Protein AF-A0A8J2ST79-F1 (afdb_monomer_lite)

InterPro domains:
  IPR022764 Peptidase S54, rhomboid domain [PF01694] (1-127)
  IPR035952 Rhomboid-like superfamily [G3DSA:1.20.1540.10] (1-131)
  IPR035952 Rhomboid-like superfamily [SSF144091] (1-130)
  IPR050925 Rhomboid protease S54 [PTHR43731] (1-130)

Foldseek 3Di:
DPFDPDDVLQVVQVVLCVVLLVVQCVFQNDVLSVVQLVQQQVQLVVQLCVVQDPPHPDDPGHSQSSSLLSLLLVLVVQVQDPPRDSVVSVVVVVVVVVVDVVPDDDSPRSSVSSNVRSNVSSQQRNWHWDWDQDPVRDTDTDTDGNNPVPD

Organism: NCBI:txid35677

pLDDT: mean 90.62, std 8.85, range [47.53, 98.25]

Structure (mmCIF, N/CA/C/O backbone):
data_AF-A0A8J2ST79-F1
#
_entry.id   AF-A0A8J2ST79-F1
#
loop_
_atom_site.group_PDB
_atom_site.id
_atom_site.type_symbol
_atom_site.label_atom_id
_atom_site.label_alt_id
_atom_site.label_comp_id
_atom_site.label_asym_id
_atom_site.label_entity_id
_atom_site.label_seq_id
_atom_site.pdbx_PDB_ins_code
_atom_site.Cartn_x
_atom_site.Cartn_y
_atom_site.Cartn_z
_atom_site.occupancy
_atom_site.B_iso_or_equiv
_atom_site.auth_seq_id
_atom_site.auth_comp_id
_atom_site.auth_asym_id
_atom_site.auth_atom_id
_atom_site.pdbx_PDB_model_num
ATOM 1 N N . MET A 1 1 ? 1.545 -2.924 -12.995 1.00 84.38 1 MET A N 1
ATOM 2 C CA . MET A 1 1 ? 0.818 -3.746 -11.995 1.00 84.38 1 MET A CA 1
ATOM 3 C C . MET A 1 1 ? 0.975 -5.249 -12.211 1.00 84.38 1 MET A C 1
ATOM 5 O O . MET A 1 1 ? 1.496 -5.901 -11.323 1.00 84.38 1 MET A O 1
ATOM 9 N N . PHE A 1 2 ? 0.517 -5.821 -13.332 1.00 90.81 2 PHE A N 1
ATOM 10 C CA . PHE A 1 2 ? 0.508 -7.289 -13.513 1.00 90.81 2 PHE A CA 1
ATOM 11 C C . PHE A 1 2 ? 1.692 -7.832 -14.324 1.00 90.81 2 PHE A C 1
ATOM 13 O O . PHE A 1 2 ? 2.182 -8.927 -14.062 1.00 90.81 2 PHE A O 1
ATOM 20 N N . LEU A 1 3 ? 2.174 -7.053 -15.292 1.00 90.94 3 LEU A N 1
ATOM 21 C CA . LEU A 1 3 ? 3.372 -7.386 -16.060 1.00 90.94 3 LEU A CA 1
ATOM 22 C C . LEU A 1 3 ? 4.624 -7.201 -15.201 1.00 90.94 3 LEU A C 1
ATOM 24 O O . LEU A 1 3 ? 4.646 -6.305 -14.359 1.00 90.94 3 LEU A O 1
ATOM 28 N N . HIS A 1 4 ? 5.649 -8.018 -15.441 1.00 90.56 4 HIS A N 1
ATOM 29 C CA . HIS A 1 4 ? 6.936 -7.997 -14.742 1.00 90.56 4 HIS A CA 1
ATOM 30 C C . HIS A 1 4 ? 8.076 -8.145 -15.752 1.00 90.56 4 HIS A C 1
ATOM 32 O O . HIS A 1 4 ? 7.923 -8.832 -16.760 1.00 90.56 4 HIS A O 1
ATOM 38 N N . SER A 1 5 ? 9.211 -7.495 -15.491 1.00 89.31 5 SER A N 1
ATOM 39 C CA . SER A 1 5 ? 10.348 -7.462 -16.423 1.00 89.31 5 SER A CA 1
ATOM 40 C C . SER A 1 5 ? 11.132 -8.776 -16.489 1.00 89.31 5 SER A C 1
ATOM 42 O O . SER A 1 5 ? 11.742 -9.068 -17.512 1.00 89.31 5 SER A O 1
ATOM 44 N N . ASN A 1 6 ? 11.135 -9.562 -15.411 1.00 90.06 6 ASN A N 1
ATOM 45 C CA . ASN A 1 6 ? 11.766 -10.878 -15.332 1.00 90.06 6 ASN A CA 1
ATOM 46 C C . ASN A 1 6 ? 11.192 -11.686 -14.148 1.00 90.06 6 ASN A C 1
ATOM 48 O O . ASN A 1 6 ? 10.369 -11.187 -13.375 1.00 90.06 6 ASN A O 1
ATOM 52 N N . VAL A 1 7 ? 11.620 -12.945 -14.021 1.00 93.31 7 VAL A N 1
ATOM 53 C CA . VAL A 1 7 ? 11.143 -13.866 -12.975 1.00 93.31 7 VAL A CA 1
ATOM 54 C C . VAL A 1 7 ? 11.551 -13.401 -11.577 1.00 93.31 7 VAL A C 1
ATOM 56 O O . VAL A 1 7 ? 10.727 -13.444 -10.670 1.00 93.31 7 VAL A O 1
ATOM 59 N N . GLU A 1 8 ? 12.777 -12.911 -11.391 1.00 90.88 8 GLU A N 1
ATOM 60 C CA . GLU A 1 8 ? 13.249 -12.422 -10.086 1.00 90.88 8 GLU A CA 1
ATOM 61 C C . GLU A 1 8 ? 12.413 -11.237 -9.587 1.00 90.88 8 GLU A C 1
ATOM 63 O O . GLU A 1 8 ? 12.017 -11.203 -8.424 1.00 90.88 8 GLU A O 1
ATOM 68 N N . HIS A 1 9 ? 12.069 -10.308 -10.481 1.00 88.69 9 HIS A N 1
ATOM 69 C CA . HIS A 1 9 ? 11.200 -9.171 -10.193 1.00 88.69 9 HIS A CA 1
ATOM 70 C C . HIS A 1 9 ? 9.759 -9.606 -9.886 1.00 88.69 9 HIS A C 1
ATOM 72 O O . HIS A 1 9 ? 9.107 -9.030 -9.017 1.00 88.69 9 HIS A O 1
ATOM 78 N N . LEU A 1 10 ? 9.245 -10.635 -10.567 1.00 92.69 10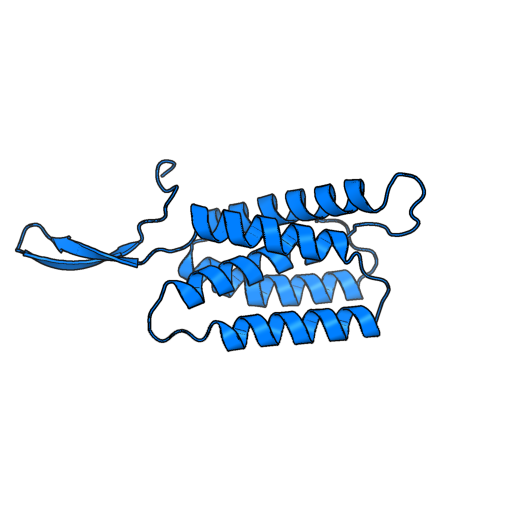 LEU A N 1
ATOM 79 C CA . LEU A 1 10 ? 7.951 -11.222 -10.217 1.00 92.69 10 LEU A CA 1
ATOM 80 C C . LEU A 1 10 ? 7.987 -11.838 -8.814 1.00 92.69 10 LEU A C 1
ATOM 82 O O . LEU A 1 10 ? 7.122 -11.536 -7.997 1.00 92.69 10 LEU A O 1
ATOM 86 N N . LEU A 1 11 ? 8.985 -12.672 -8.520 1.00 94.69 11 LEU A N 1
ATOM 87 C CA . LEU A 1 11 ? 9.102 -13.350 -7.229 1.00 94.69 11 LEU A CA 1
ATOM 88 C C . LEU A 1 11 ? 9.276 -12.355 -6.079 1.00 94.69 11 LEU A C 1
ATOM 90 O O . LEU A 1 11 ? 8.617 -12.497 -5.052 1.00 94.69 11 LEU A O 1
ATOM 94 N N . SER A 1 12 ? 10.102 -11.321 -6.254 1.00 90.88 12 SER A N 1
ATOM 95 C CA . SER A 1 12 ? 10.287 -10.290 -5.230 1.00 90.88 12 SER A CA 1
ATOM 96 C C . SER A 1 12 ? 8.994 -9.519 -4.954 1.00 90.88 12 SER A C 1
ATOM 98 O O . SER A 1 12 ? 8.637 -9.327 -3.790 1.00 90.88 12 SER A O 1
ATOM 100 N N . ASN A 1 13 ? 8.237 -9.163 -5.997 1.00 93.56 13 ASN A N 1
ATOM 101 C CA . ASN A 1 13 ? 6.936 -8.515 -5.845 1.00 93.56 13 ASN A CA 1
ATOM 102 C C . ASN A 1 13 ? 5.886 -9.438 -5.220 1.00 93.56 13 ASN A C 1
ATOM 104 O O . ASN A 1 13 ? 5.082 -8.961 -4.429 1.00 93.56 13 ASN A O 1
ATOM 108 N N . LEU A 1 14 ? 5.884 -10.738 -5.524 1.00 96.06 14 LEU A N 1
ATOM 109 C CA . LEU A 1 14 ? 4.971 -11.695 -4.890 1.00 96.06 14 LEU A CA 1
ATOM 110 C C . LEU A 1 14 ? 5.276 -11.857 -3.399 1.00 96.06 14 LEU A C 1
ATOM 112 O O . LEU A 1 14 ? 4.356 -11.807 -2.587 1.00 96.06 14 LEU A O 1
ATOM 116 N N . CYS A 1 15 ? 6.552 -11.983 -3.024 1.00 95.31 15 CYS A N 1
ATOM 117 C CA . CYS A 1 15 ? 6.966 -12.034 -1.621 1.00 95.31 15 CYS A CA 1
ATOM 118 C C . CYS A 1 15 ? 6.586 -10.747 -0.877 1.00 95.31 15 CYS A C 1
ATOM 120 O O . CYS A 1 15 ? 6.040 -10.802 0.225 1.00 95.31 15 CYS A O 1
ATOM 122 N N . ALA A 1 16 ? 6.833 -9.583 -1.482 1.00 93.94 16 ALA A N 1
ATOM 123 C CA . ALA A 1 16 ? 6.456 -8.303 -0.895 1.00 93.94 16 ALA A CA 1
ATOM 124 C C . ALA A 1 16 ? 4.928 -8.153 -0.796 1.00 93.94 16 ALA A C 1
ATOM 126 O O . ALA A 1 16 ? 4.412 -7.766 0.251 1.00 93.94 16 ALA A O 1
ATOM 127 N N . LEU A 1 17 ? 4.180 -8.520 -1.838 1.00 96.25 17 LEU A N 1
ATOM 128 C CA . LEU A 1 17 ? 2.721 -8.481 -1.818 1.00 96.25 17 LEU A CA 1
ATOM 129 C C . LEU A 1 17 ? 2.145 -9.421 -0.759 1.00 96.25 17 LEU A C 1
ATOM 131 O O . LEU A 1 17 ? 1.220 -9.025 -0.066 1.00 96.25 17 LEU A O 1
ATOM 135 N N . TYR A 1 18 ? 2.700 -10.619 -0.587 1.00 96.69 18 TYR A N 1
ATOM 136 C CA . TYR A 1 18 ? 2.292 -11.520 0.488 1.00 96.69 18 TYR A C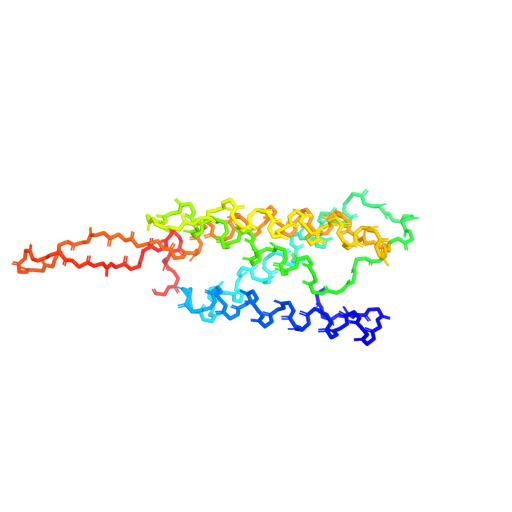A 1
ATOM 137 C C . TYR A 1 18 ? 2.535 -10.875 1.860 1.00 96.69 18 TYR A C 1
ATOM 139 O O . TYR A 1 18 ? 1.611 -10.725 2.652 1.00 96.69 18 TYR A O 1
ATOM 147 N N . ASN A 1 19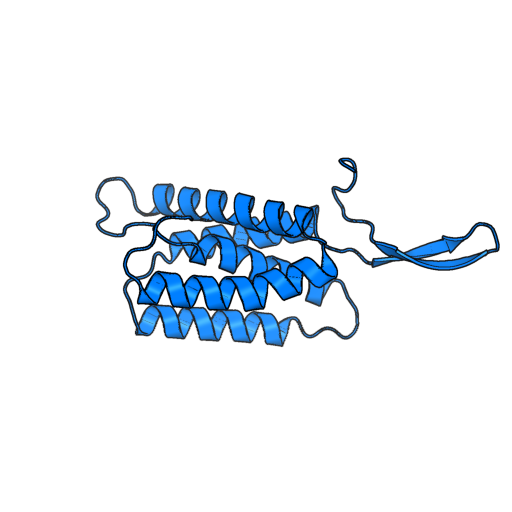 ? 3.750 -10.384 2.115 1.00 93.38 19 ASN A N 1
ATOM 148 C CA . ASN A 1 19 ? 4.108 -9.804 3.412 1.00 93.38 19 ASN A CA 1
ATOM 149 C C . ASN A 1 19 ? 3.292 -8.549 3.761 1.00 93.38 19 ASN A C 1
ATOM 151 O O . ASN A 1 19 ? 2.791 -8.411 4.878 1.00 93.38 19 ASN A O 1
ATOM 155 N N . HIS A 1 20 ? 3.174 -7.602 2.829 1.00 95.06 20 HIS A N 1
ATOM 156 C CA . HIS A 1 20 ? 2.492 -6.333 3.082 1.00 95.06 20 HIS A CA 1
ATOM 157 C C . HIS A 1 20 ? 0.981 -6.440 2.871 1.00 95.06 20 HIS A C 1
ATOM 159 O O . HIS A 1 20 ? 0.221 -5.868 3.650 1.00 95.06 20 HIS A O 1
ATOM 165 N N . GLY A 1 21 ? 0.545 -7.191 1.862 1.00 96.12 21 GLY A N 1
ATOM 166 C CA . GLY A 1 21 ? -0.862 -7.420 1.553 1.00 96.12 21 GLY A CA 1
ATOM 167 C C . GLY A 1 21 ? -1.580 -8.183 2.652 1.00 96.12 21 GLY A C 1
ATOM 168 O O . GLY A 1 21 ? -2.591 -7.676 3.128 1.00 96.12 21 GLY A O 1
ATOM 169 N N . CYS A 1 22 ? -1.036 -9.313 3.125 1.00 95.94 22 CYS A N 1
ATOM 170 C CA . CYS A 1 22 ? -1.659 -10.071 4.215 1.00 95.94 22 CYS A CA 1
ATOM 171 C C . CYS A 1 22 ? -1.780 -9.226 5.489 1.00 95.94 22 CYS A C 1
ATOM 173 O O . CYS A 1 22 ? -2.837 -9.202 6.108 1.00 95.94 22 CYS A O 1
ATOM 175 N N . HIS A 1 23 ? -0.751 -8.446 5.833 1.00 93.25 23 HIS A N 1
ATOM 176 C CA . HIS A 1 23 ? -0.803 -7.570 7.006 1.00 93.25 23 HIS A CA 1
ATOM 177 C C . HIS A 1 23 ? -1.910 -6.505 6.910 1.00 93.25 23 HIS A C 1
ATOM 179 O O . HIS A 1 23 ? -2.623 -6.251 7.880 1.00 93.25 23 HIS A O 1
ATOM 185 N N . VAL A 1 24 ? -2.074 -5.871 5.742 1.00 95.62 24 VAL A N 1
ATOM 186 C CA . VAL A 1 24 ? -3.160 -4.898 5.535 1.00 95.62 24 VAL A CA 1
ATOM 187 C C . VAL A 1 24 ? -4.513 -5.613 5.528 1.00 95.62 24 VAL A C 1
ATOM 189 O O . VAL A 1 24 ? -5.445 -5.154 6.183 1.00 95.62 24 VAL A O 1
ATOM 192 N N . GLU A 1 25 ? -4.621 -6.760 4.858 1.00 96.56 25 GLU A N 1
ATOM 193 C CA . GLU A 1 25 ? -5.828 -7.592 4.790 1.00 96.56 25 GLU A CA 1
ATOM 194 C C . GLU A 1 25 ? -6.317 -8.081 6.152 1.00 96.56 25 GLU A C 1
ATOM 196 O O . GLU A 1 25 ? -7.517 -8.020 6.403 1.00 96.56 25 GLU A O 1
ATOM 201 N N . GLU A 1 26 ? -5.431 -8.463 7.068 1.00 92.62 26 GLU A N 1
ATOM 202 C CA . GLU A 1 26 ? -5.805 -8.824 8.442 1.00 92.62 26 GLU A CA 1
ATOM 203 C C . GLU A 1 26 ? -6.529 -7.679 9.169 1.00 92.62 26 GLU A C 1
ATOM 205 O O . GLU A 1 26 ? -7.450 -7.909 9.955 1.00 92.62 26 GLU A O 1
ATOM 210 N N . GLY A 1 27 ? -6.142 -6.427 8.900 1.00 89.44 27 GLY A N 1
ATOM 211 C CA . GLY A 1 27 ? -6.780 -5.249 9.490 1.00 89.44 27 GLY A CA 1
ATOM 212 C C . GLY A 1 27 ? -7.994 -4.734 8.711 1.00 89.44 27 GLY A C 1
ATOM 213 O O . GLY A 1 27 ? -8.949 -4.239 9.307 1.00 89.44 27 GLY A O 1
ATOM 214 N N . HIS A 1 28 ? -7.950 -4.814 7.384 1.00 91.69 28 HIS A N 1
ATOM 215 C CA . HIS A 1 28 ? -8.871 -4.126 6.475 1.00 91.69 28 HIS A CA 1
ATOM 216 C C . HIS A 1 28 ? -9.914 -5.079 5.893 1.00 91.69 28 HIS A C 1
ATOM 218 O O . HIS A 1 28 ? -10.981 -4.659 5.454 1.00 91.69 28 HIS A O 1
ATOM 224 N N . GLY A 1 29 ? -9.650 -6.375 5.879 1.00 93.75 29 GLY A N 1
ATOM 225 C CA . GLY A 1 29 ? -10.367 -7.318 5.039 1.00 93.75 29 GLY A CA 1
ATOM 226 C C . GLY A 1 29 ? -9.996 -7.177 3.560 1.00 93.75 29 GLY A C 1
ATOM 227 O O . GLY A 1 29 ? -9.605 -6.112 3.069 1.00 93.75 29 GLY A O 1
ATOM 228 N N . TRP A 1 30 ? -10.168 -8.284 2.844 1.00 94.56 30 TRP A N 1
ATOM 229 C CA . TRP A 1 30 ? -9.684 -8.490 1.478 1.00 94.56 30 TRP A CA 1
ATOM 230 C C . TRP A 1 30 ? -10.100 -7.385 0.495 1.00 94.56 30 TRP A C 1
ATOM 232 O O . TRP A 1 30 ? -9.280 -6.898 -0.282 1.00 94.56 30 TRP A O 1
ATOM 242 N N . TRP A 1 31 ? -11.360 -6.935 0.550 1.00 94.31 31 TRP A N 1
ATOM 243 C CA . TRP A 1 31 ? -11.893 -5.987 -0.432 1.00 94.31 31 TRP A CA 1
ATOM 244 C C . TRP A 1 31 ? -11.271 -4.597 -0.307 1.00 94.31 31 TRP A C 1
ATOM 246 O O . TRP A 1 31 ? -10.938 -3.963 -1.306 1.00 94.31 31 TRP A O 1
ATOM 256 N N . ARG A 1 32 ? -11.062 -4.124 0.925 1.00 94.62 32 ARG A N 1
ATOM 257 C CA . ARG A 1 32 ? -10.444 -2.817 1.174 1.00 94.62 32 ARG A CA 1
ATOM 258 C C . ARG A 1 32 ? -8.955 -2.840 0.841 1.00 94.62 32 ARG A C 1
ATOM 260 O O . ARG A 1 32 ? -8.465 -1.888 0.240 1.00 94.62 32 ARG A O 1
ATOM 267 N N . THR A 1 33 ? -8.264 -3.941 1.134 1.00 96.69 33 THR A N 1
ATOM 268 C CA . THR A 1 33 ? -6.876 -4.145 0.695 1.00 96.69 33 THR A CA 1
ATOM 269 C C . THR A 1 33 ? -6.765 -4.129 -0.825 1.00 96.69 33 THR A C 1
ATOM 271 O O . THR A 1 33 ? -5.890 -3.452 -1.365 1.00 96.69 33 THR A O 1
ATOM 274 N N . LEU A 1 34 ? -7.684 -4.801 -1.526 1.00 96.62 34 LEU A N 1
ATOM 275 C CA . LEU A 1 34 ? -7.727 -4.795 -2.987 1.00 96.62 34 LEU A CA 1
ATOM 276 C C . LEU A 1 34 ? -7.950 -3.382 -3.544 1.00 96.62 34 LEU A C 1
ATOM 278 O O . LEU A 1 34 ? -7.254 -2.988 -4.477 1.00 96.62 34 LEU A O 1
ATOM 282 N N . LEU A 1 35 ? -8.873 -2.606 -2.964 1.00 96.69 35 LEU A N 1
ATOM 283 C CA . LEU A 1 35 ? -9.111 -1.217 -3.370 1.00 96.69 35 LEU A CA 1
ATOM 284 C C . LEU A 1 35 ? -7.857 -0.355 -3.207 1.00 96.69 35 LEU A C 1
ATOM 286 O O . LEU A 1 35 ? -7.480 0.341 -4.148 1.00 96.69 35 LEU A O 1
ATOM 290 N N . VAL A 1 36 ? -7.188 -0.424 -2.051 1.00 97.88 36 VAL A N 1
ATOM 291 C CA . VAL A 1 36 ? -5.932 0.307 -1.819 1.00 97.88 36 VAL A CA 1
ATOM 292 C C . VAL A 1 36 ? -4.878 -0.114 -2.843 1.00 97.88 36 VAL A C 1
ATOM 294 O O . VAL A 1 36 ? -4.315 0.742 -3.517 1.00 97.88 36 VAL A O 1
ATOM 297 N N . TYR A 1 37 ? -4.665 -1.418 -3.032 1.00 98.19 37 TYR A N 1
ATOM 298 C CA . TYR A 1 37 ? -3.691 -1.949 -3.988 1.00 98.19 37 TYR A CA 1
ATOM 299 C C . TYR A 1 37 ? -3.951 -1.463 -5.424 1.00 98.19 37 TYR A C 1
ATOM 301 O O . TYR A 1 37 ? -3.044 -0.962 -6.091 1.00 98.19 37 TYR A O 1
ATOM 309 N N . VAL A 1 38 ? -5.193 -1.573 -5.907 1.00 97.88 38 VAL A N 1
ATOM 310 C CA . VAL A 1 38 ? -5.554 -1.179 -7.276 1.00 97.88 38 VAL A CA 1
ATOM 311 C C . VAL A 1 38 ? -5.426 0.327 -7.472 1.00 97.88 38 VAL A C 1
ATOM 313 O O . VAL A 1 38 ? -4.797 0.757 -8.439 1.00 97.88 38 VAL A O 1
ATOM 316 N N . LEU A 1 39 ? -5.962 1.134 -6.551 1.00 98.06 39 LEU A N 1
ATOM 317 C CA . LEU A 1 39 ? -5.871 2.592 -6.643 1.00 98.06 39 LEU A CA 1
ATOM 318 C C . LEU A 1 39 ? -4.415 3.057 -6.613 1.00 98.06 39 LEU A C 1
ATOM 320 O O . LEU A 1 39 ? -4.024 3.871 -7.445 1.00 98.06 39 LEU A O 1
ATOM 324 N N . SER A 1 40 ? -3.592 2.503 -5.723 1.00 98.25 40 SER A N 1
ATOM 325 C CA . SER A 1 40 ? -2.166 2.822 -5.652 1.00 98.25 40 SER A CA 1
ATOM 326 C C . SER A 1 40 ? -1.402 2.419 -6.900 1.00 98.25 40 SER A C 1
ATOM 328 O O . SER A 1 40 ? -0.559 3.178 -7.369 1.00 98.25 40 SER A O 1
ATOM 330 N N . GLY A 1 41 ? -1.708 1.261 -7.481 1.00 97.06 41 GLY A N 1
ATOM 331 C CA . GLY A 1 41 ? -1.101 0.857 -8.741 1.00 97.06 41 GLY A CA 1
ATOM 332 C C . GLY A 1 41 ? -1.479 1.777 -9.905 1.00 97.06 41 GLY A C 1
ATOM 333 O O . GLY A 1 41 ? -0.620 2.091 -10.728 1.00 97.06 41 GLY A O 1
ATOM 334 N N . ILE A 1 42 ? -2.726 2.256 -9.958 1.00 96.62 42 ILE A N 1
ATOM 335 C CA . ILE A 1 42 ? -3.169 3.256 -10.942 1.00 96.62 42 ILE A CA 1
ATOM 336 C C . ILE A 1 42 ? -2.449 4.589 -10.712 1.00 96.62 42 ILE A C 1
ATOM 338 O O . ILE A 1 42 ? -1.879 5.138 -11.651 1.00 96.62 42 ILE A O 1
ATOM 342 N N . GLY A 1 43 ? -2.439 5.090 -9.474 1.00 96.62 43 GLY A N 1
ATOM 343 C CA . GLY A 1 43 ? -1.805 6.359 -9.114 1.00 96.62 43 GLY A CA 1
ATOM 344 C C . GLY A 1 43 ? -0.296 6.369 -9.355 1.00 96.62 43 GLY A C 1
ATOM 345 O O . GLY A 1 43 ? 0.231 7.337 -9.899 1.00 96.62 43 GLY A O 1
ATOM 346 N N . GLY A 1 44 ? 0.383 5.262 -9.042 1.00 95.44 44 GLY A N 1
ATOM 347 C CA . GLY A 1 44 ? 1.792 5.045 -9.363 1.00 95.44 44 GLY A CA 1
ATOM 348 C C . GLY A 1 44 ? 2.058 5.121 -10.864 1.00 95.44 44 GLY A C 1
ATOM 349 O O . GLY A 1 44 ? 2.822 5.976 -11.303 1.00 95.44 44 GLY A O 1
ATOM 350 N N . ASN A 1 45 ? 1.372 4.298 -11.666 1.00 92.81 45 ASN A N 1
ATOM 351 C CA . ASN A 1 45 ? 1.571 4.304 -13.122 1.00 92.81 45 ASN A CA 1
ATOM 352 C C . ASN A 1 45 ? 1.229 5.666 -13.746 1.00 92.81 45 ASN A C 1
ATOM 354 O O . ASN A 1 45 ? 1.891 6.086 -14.689 1.00 92.81 45 ASN A O 1
ATOM 358 N N . PHE A 1 46 ? 0.204 6.357 -13.236 1.00 93.56 46 PHE A N 1
ATOM 359 C CA . PHE A 1 46 ? -0.170 7.683 -13.720 1.00 93.56 46 PHE A CA 1
ATOM 360 C C . PHE A 1 46 ? 0.920 8.718 -13.428 1.00 93.56 46 PHE A C 1
ATOM 362 O O . PHE A 1 46 ? 1.300 9.469 -14.326 1.00 93.56 46 PHE A O 1
ATOM 369 N N . LEU A 1 47 ? 1.454 8.744 -12.199 1.00 93.88 47 LEU A N 1
ATOM 370 C CA . LEU A 1 47 ? 2.523 9.677 -11.846 1.00 93.88 47 LEU A CA 1
ATOM 371 C C . LEU A 1 47 ? 3.804 9.389 -12.634 1.00 93.88 47 LEU A C 1
ATOM 373 O O . LEU A 1 47 ? 4.430 10.328 -13.120 1.00 93.88 47 LEU A O 1
ATOM 377 N N . ALA A 1 48 ? 4.159 8.114 -12.804 1.00 91.88 48 ALA A N 1
ATOM 378 C CA . ALA A 1 48 ? 5.283 7.708 -13.640 1.00 91.88 48 ALA A CA 1
ATOM 379 C C . ALA A 1 48 ? 5.110 8.182 -15.087 1.00 91.88 48 ALA A C 1
ATOM 381 O O . ALA A 1 48 ? 5.957 8.906 -15.603 1.00 91.88 48 ALA A O 1
ATOM 382 N N . ALA A 1 49 ? 3.968 7.877 -15.711 1.00 89.94 49 ALA A N 1
ATOM 383 C CA . ALA A 1 49 ? 3.684 8.278 -17.086 1.00 89.94 49 ALA A CA 1
ATOM 384 C C . ALA A 1 49 ? 3.728 9.804 -17.281 1.00 89.94 49 ALA A C 1
ATOM 386 O O . ALA A 1 49 ? 4.213 10.286 -18.305 1.00 89.94 49 ALA A O 1
ATOM 387 N N . TYR A 1 50 ? 3.240 10.566 -16.299 1.00 90.62 50 TYR A N 1
ATOM 388 C CA . TYR A 1 50 ? 3.256 12.025 -16.343 1.00 90.62 50 TYR A CA 1
ATOM 389 C C . TYR A 1 50 ? 4.669 12.609 -16.191 1.00 90.62 50 TYR A C 1
ATOM 391 O O . TYR A 1 50 ? 5.021 13.544 -16.907 1.00 90.62 50 TYR A O 1
ATOM 399 N N . MET A 1 51 ? 5.474 12.072 -15.268 1.00 90.81 51 MET A N 1
ATOM 400 C CA . MET A 1 51 ? 6.796 12.622 -14.938 1.00 90.81 51 MET A CA 1
ATOM 401 C C . MET A 1 51 ? 7.894 12.194 -15.913 1.00 90.81 51 MET A C 1
ATOM 403 O O . MET A 1 51 ? 8.817 12.961 -16.171 1.00 90.81 51 MET A O 1
ATOM 407 N N . GLU A 1 52 ? 7.816 10.978 -16.449 1.00 85.38 52 GLU A N 1
ATOM 408 C CA . GLU A 1 52 ? 8.859 10.429 -17.318 1.00 85.38 52 GLU A CA 1
ATOM 409 C C . GLU A 1 52 ? 8.724 10.890 -18.775 1.00 85.38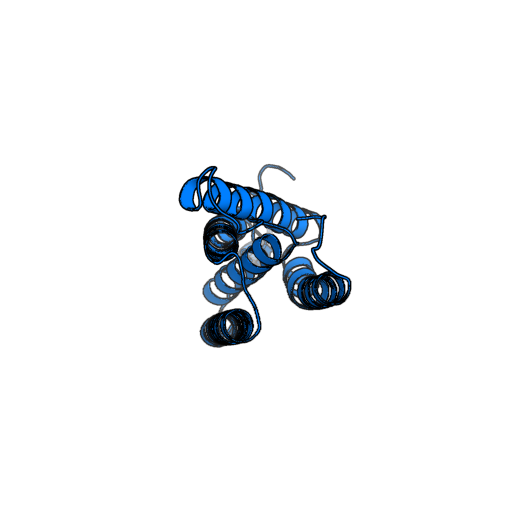 52 GLU A C 1
ATOM 411 O O . GLU A 1 52 ? 9.723 11.063 -19.477 1.00 85.38 52 GLU A O 1
ATOM 416 N N . GLY A 1 53 ? 7.495 11.150 -19.224 1.00 78.56 53 GLY A N 1
ATOM 417 C CA . GLY A 1 53 ? 7.211 11.607 -20.578 1.00 78.56 53 GLY A CA 1
ATOM 418 C C . GLY A 1 53 ? 7.451 10.545 -21.668 1.00 78.56 53 GLY A C 1
ATOM 419 O O . GLY A 1 53 ? 7.988 9.465 -21.424 1.00 78.56 53 GLY A O 1
ATOM 420 N N . PRO A 1 54 ? 7.057 10.840 -22.920 1.00 72.50 54 PRO A N 1
ATOM 421 C CA . PRO A 1 54 ? 7.013 9.852 -24.006 1.00 72.50 54 PRO A CA 1
ATOM 422 C C . PRO A 1 54 ? 8.384 9.405 -24.542 1.00 72.50 54 PRO A C 1
ATOM 424 O O . PRO A 1 54 ? 8.442 8.469 -25.332 1.00 72.50 54 PRO A O 1
ATOM 427 N N . ALA A 1 55 ? 9.477 10.065 -24.145 1.00 72.25 55 ALA A N 1
ATOM 428 C CA . ALA A 1 55 ? 10.840 9.743 -24.580 1.00 72.25 55 ALA A CA 1
ATOM 429 C C . ALA A 1 55 ? 11.653 8.965 -23.523 1.00 72.25 55 ALA A C 1
ATOM 431 O O . ALA A 1 55 ? 12.845 8.726 -23.721 1.00 72.25 55 ALA A O 1
ATOM 432 N N . SER A 1 56 ? 11.039 8.604 -22.391 1.00 72.44 56 SER A N 1
ATOM 433 C CA . SER A 1 56 ? 11.698 7.837 -21.334 1.00 72.44 56 SER A CA 1
ATOM 434 C C . SER A 1 56 ? 11.959 6.394 -21.763 1.00 72.44 56 SER A C 1
ATOM 436 O O . SER A 1 56 ? 11.097 5.728 -22.330 1.00 72.44 56 SER A O 1
ATOM 438 N N . ASN A 1 57 ? 13.151 5.894 -21.430 1.00 70.06 57 ASN A N 1
ATOM 439 C CA . ASN A 1 57 ? 13.495 4.473 -21.537 1.00 70.06 57 ASN A CA 1
ATOM 440 C C . ASN A 1 57 ? 13.145 3.687 -20.259 1.00 70.06 57 ASN A C 1
ATOM 442 O O . ASN A 1 57 ? 13.406 2.485 -20.186 1.00 70.06 57 ASN A O 1
ATOM 446 N N . ILE A 1 58 ? 12.626 4.358 -19.227 1.00 71.19 58 ILE A N 1
ATOM 447 C CA . ILE A 1 58 ? 12.164 3.706 -18.005 1.00 71.19 58 ILE A CA 1
ATOM 448 C C . ILE A 1 58 ? 10.770 3.147 -18.292 1.00 71.19 58 ILE A C 1
ATOM 450 O O . ILE A 1 58 ? 9.882 3.838 -18.783 1.00 71.19 58 ILE A O 1
ATOM 454 N N . VAL A 1 59 ? 10.601 1.849 -18.048 1.00 71.31 59 VAL A N 1
ATOM 455 C CA . VAL A 1 59 ? 9.324 1.164 -18.237 1.00 71.31 59 VAL A CA 1
ATOM 456 C C . VAL A 1 59 ? 8.711 0.941 -16.863 1.00 71.31 59 VAL A C 1
ATOM 458 O O . VAL A 1 59 ? 9.196 0.108 -16.095 1.00 71.31 59 VAL A O 1
ATOM 461 N N . ALA A 1 60 ? 7.624 1.656 -16.574 1.00 77.00 60 ALA A N 1
ATOM 462 C CA . ALA A 1 60 ? 6.796 1.439 -15.392 1.00 77.00 60 ALA A CA 1
ATOM 463 C C . ALA A 1 60 ? 6.091 0.068 -15.480 1.00 77.00 60 ALA A C 1
ATOM 465 O O . ALA A 1 60 ? 4.991 -0.075 -16.020 1.00 77.00 60 ALA A O 1
ATOM 466 N N . VAL A 1 61 ? 6.756 -0.981 -14.991 1.00 87.06 61 VAL A N 1
ATOM 467 C CA . VAL A 1 61 ? 6.275 -2.370 -15.007 1.00 87.06 61 VAL A CA 1
ATOM 468 C C . VAL A 1 61 ? 6.454 -3.006 -13.631 1.00 87.06 61 VAL A C 1
ATOM 470 O O . VAL A 1 61 ? 7.417 -2.722 -12.930 1.00 87.06 61 VAL A O 1
ATOM 473 N N . GLY A 1 62 ? 5.538 -3.891 -13.238 1.00 88.75 62 GLY A N 1
ATOM 474 C CA . GLY A 1 62 ? 5.551 -4.554 -11.930 1.00 88.75 62 GLY A CA 1
ATOM 475 C C . GLY A 1 62 ? 4.436 -4.109 -10.986 1.00 88.75 62 GLY A C 1
ATOM 476 O O . GLY A 1 62 ? 3.657 -3.194 -11.278 1.00 88.75 62 GLY A O 1
ATOM 477 N N . ALA A 1 63 ? 4.331 -4.811 -9.860 1.00 94.38 63 ALA A N 1
ATOM 478 C CA . ALA A 1 63 ? 3.377 -4.540 -8.786 1.00 94.38 63 ALA A CA 1
ATOM 479 C C . ALA A 1 63 ? 3.920 -3.569 -7.724 1.00 94.38 63 ALA A C 1
ATOM 481 O O . ALA A 1 63 ? 3.157 -3.104 -6.880 1.00 94.38 63 ALA A O 1
ATOM 482 N N . SER A 1 64 ? 5.215 -3.243 -7.758 1.00 94.31 64 SER A N 1
ATOM 483 C CA . SER A 1 64 ? 5.914 -2.517 -6.693 1.00 94.31 64 SER A CA 1
ATOM 484 C C . SER A 1 64 ? 5.260 -1.185 -6.316 1.00 94.31 64 SER A C 1
ATOM 486 O O . SER A 1 64 ? 5.095 -0.927 -5.130 1.00 94.31 64 SER A O 1
ATOM 488 N N . GLY A 1 65 ? 4.787 -0.380 -7.275 1.00 95.25 65 GLY A N 1
ATOM 489 C CA . GLY A 1 65 ? 4.051 0.860 -6.979 1.00 95.25 65 GLY A CA 1
ATOM 490 C C . GLY A 1 65 ? 2.741 0.625 -6.210 1.00 95.25 65 GLY A C 1
ATOM 491 O O . GLY A 1 65 ? 2.422 1.344 -5.267 1.00 95.25 65 GLY A O 1
ATOM 492 N N . ALA A 1 66 ? 2.006 -0.441 -6.531 1.00 97.56 66 ALA A N 1
ATOM 493 C CA . ALA A 1 66 ? 0.813 -0.826 -5.776 1.00 97.56 66 ALA A CA 1
ATOM 494 C C . ALA A 1 66 ? 1.165 -1.300 -4.350 1.00 97.56 66 ALA A C 1
ATOM 496 O O . ALA A 1 66 ? 0.474 -0.959 -3.391 1.00 97.56 66 ALA A O 1
ATOM 497 N N . ILE A 1 67 ? 2.280 -2.023 -4.199 1.00 97.25 67 ILE A N 1
ATOM 498 C CA . ILE A 1 67 ? 2.802 -2.488 -2.904 1.00 97.25 67 ILE A CA 1
ATOM 499 C C . ILE A 1 67 ? 3.284 -1.311 -2.039 1.00 97.25 67 ILE A C 1
ATOM 501 O O . ILE A 1 67 ? 2.977 -1.281 -0.849 1.00 97.25 67 ILE A O 1
ATOM 505 N N . CYS A 1 68 ? 3.938 -0.302 -2.629 1.00 97.38 68 CYS A N 1
ATOM 506 C CA . CYS A 1 68 ? 4.266 0.964 -1.954 1.00 97.38 68 CYS A CA 1
ATOM 507 C C . CYS A 1 68 ? 3.004 1.589 -1.340 1.00 97.38 68 CYS A C 1
ATOM 509 O O . CYS A 1 68 ? 3.009 2.101 -0.222 1.00 97.38 68 CYS A O 1
ATOM 511 N N . GLY A 1 69 ? 1.880 1.496 -2.050 1.00 98.06 69 GLY A N 1
ATOM 512 C CA . GLY A 1 69 ? 0.599 1.956 -1.542 1.00 98.06 69 GLY A CA 1
ATOM 513 C C . GLY A 1 69 ? 0.089 1.203 -0.316 1.00 98.06 69 GLY A C 1
ATOM 514 O O . GLY A 1 69 ? -0.422 1.824 0.616 1.00 98.06 69 GLY A O 1
ATOM 515 N N . LEU A 1 70 ? 0.267 -0.120 -0.281 1.00 98.06 70 LEU A N 1
ATOM 516 C CA . LEU A 1 70 ? -0.064 -0.938 0.888 1.00 98.06 70 LEU A CA 1
ATOM 517 C C . LEU A 1 70 ? 0.827 -0.595 2.087 1.00 98.06 70 LEU A C 1
ATOM 519 O O . LEU A 1 70 ? 0.338 -0.507 3.210 1.00 98.06 70 LEU A O 1
ATOM 523 N N . GLU A 1 71 ? 2.116 -0.339 1.872 1.00 97.38 71 GLU A N 1
ATOM 524 C CA . GLU A 1 71 ? 3.007 0.146 2.930 1.00 97.38 71 GLU A CA 1
ATOM 525 C C . GLU A 1 71 ? 2.588 1.521 3.461 1.00 97.38 71 GLU A C 1
ATOM 527 O O . GLU A 1 71 ? 2.567 1.730 4.673 1.00 97.38 71 GLU A O 1
ATOM 532 N N . ALA A 1 72 ? 2.179 2.443 2.585 1.00 97.88 72 ALA A N 1
ATOM 533 C CA . ALA A 1 72 ? 1.633 3.729 3.012 1.00 97.88 72 ALA A CA 1
ATOM 534 C C . ALA A 1 72 ? 0.338 3.570 3.829 1.00 97.88 72 ALA A C 1
ATOM 536 O O . ALA A 1 72 ? 0.159 4.270 4.827 1.00 97.88 72 ALA A O 1
ATOM 537 N N . ALA A 1 73 ? -0.538 2.626 3.471 1.00 97.25 73 ALA A N 1
ATOM 538 C CA . ALA A 1 73 ? -1.715 2.306 4.279 1.00 97.25 73 ALA A CA 1
ATOM 539 C C . ALA A 1 73 ? -1.332 1.783 5.677 1.00 97.25 73 ALA A C 1
ATOM 541 O O . ALA A 1 73 ? -1.917 2.216 6.667 1.00 97.25 73 ALA A O 1
ATOM 542 N N . ARG A 1 74 ? -0.270 0.972 5.791 1.00 96.38 74 ARG A N 1
ATOM 543 C CA . ARG A 1 74 ? 0.268 0.539 7.097 1.00 96.38 74 ARG A CA 1
ATOM 544 C C . ARG A 1 74 ? 0.775 1.703 7.946 1.00 96.38 74 ARG A C 1
ATOM 546 O O . ARG A 1 74 ? 0.625 1.673 9.166 1.00 96.38 74 ARG A O 1
ATOM 553 N N . VAL A 1 75 ? 1.360 2.736 7.333 1.00 96.62 75 VAL A N 1
ATOM 554 C CA . VAL A 1 75 ? 1.737 3.966 8.055 1.00 96.62 75 VAL A CA 1
ATOM 555 C C . VAL A 1 75 ? 0.488 4.653 8.607 1.00 96.62 75 VAL A C 1
ATOM 557 O O . VAL A 1 75 ? 0.465 5.031 9.778 1.00 96.62 75 VAL A O 1
ATOM 560 N N . VAL A 1 76 ? -0.568 4.775 7.798 1.00 95.94 76 VAL A N 1
ATOM 561 C CA . VAL A 1 76 ? -1.851 5.344 8.241 1.00 95.94 76 VAL A CA 1
ATOM 562 C C . VAL A 1 76 ? -2.421 4.561 9.425 1.00 95.94 76 VAL A C 1
ATOM 564 O O . VAL A 1 76 ? -2.843 5.169 10.411 1.00 95.94 76 VAL A O 1
ATOM 567 N N . ASP A 1 77 ? -2.395 3.231 9.369 1.00 93.38 77 ASP A N 1
ATOM 568 C CA . ASP A 1 77 ? -2.836 2.392 10.482 1.00 93.38 77 ASP A CA 1
ATOM 569 C C . ASP A 1 77 ? -2.006 2.621 11.735 1.00 93.38 77 ASP A C 1
ATOM 571 O O . ASP A 1 77 ? -2.564 2.791 12.819 1.00 93.38 77 ASP A O 1
ATOM 575 N N . ALA A 1 78 ? -0.683 2.642 11.600 1.00 93.88 78 ALA A N 1
ATOM 576 C CA . ALA A 1 78 ? 0.212 2.807 12.732 1.00 93.88 78 ALA A CA 1
ATOM 577 C C . ALA A 1 78 ? 0.039 4.177 13.409 1.00 93.88 78 ALA A C 1
ATOM 579 O O . ALA A 1 78 ? 0.115 4.275 14.628 1.00 93.88 78 ALA A O 1
ATOM 580 N N . VAL A 1 79 ? -0.273 5.229 12.646 1.00 93.75 79 VAL A N 1
ATOM 581 C CA . VAL A 1 79 ? -0.571 6.560 13.203 1.00 93.75 79 VAL A CA 1
ATOM 582 C C . VAL A 1 79 ? -1.937 6.603 13.901 1.00 93.75 79 VAL A C 1
ATOM 584 O O . VAL A 1 79 ? -2.128 7.364 14.848 1.00 93.75 79 VAL A O 1
ATOM 587 N N . ARG A 1 80 ? -2.907 5.798 13.453 1.00 91.81 80 ARG A N 1
ATOM 588 C CA . ARG A 1 80 ? -4.280 5.800 13.991 1.00 91.81 80 ARG A CA 1
ATOM 589 C C . ARG A 1 80 ? -4.453 5.018 15.285 1.00 91.81 80 ARG A C 1
ATOM 591 O O . ARG A 1 80 ? -5.400 5.292 16.021 1.00 91.81 80 ARG A O 1
ATOM 598 N N . HIS A 1 81 ? -3.604 4.030 15.544 1.00 87.94 81 HIS A N 1
ATOM 599 C CA . HIS A 1 81 ? -3.818 3.069 16.620 1.00 87.94 81 HIS A CA 1
ATOM 600 C C . HIS A 1 81 ? -2.727 3.185 17.686 1.00 87.94 81 HIS A C 1
ATOM 602 O O . HIS A 1 81 ? -1.541 3.009 17.414 1.00 87.94 81 HIS A O 1
ATOM 608 N N . LEU A 1 82 ? -3.145 3.459 18.925 1.00 82.06 82 LEU A N 1
ATOM 609 C CA . LEU A 1 82 ? -2.240 3.563 20.070 1.00 82.06 82 LEU A CA 1
ATOM 610 C C . LEU A 1 82 ? -1.427 2.273 20.252 1.00 82.06 82 LEU A C 1
ATOM 612 O O . LEU A 1 82 ? -1.968 1.172 20.174 1.00 82.06 82 LEU A O 1
ATOM 616 N N . GLY A 1 83 ? -0.131 2.429 20.529 1.00 84.88 83 GLY A N 1
ATOM 617 C CA . GLY A 1 83 ? 0.803 1.318 20.733 1.00 84.88 83 GLY A CA 1
ATOM 618 C C . GLY A 1 83 ? 1.461 0.788 19.455 1.00 84.88 83 GLY A C 1
ATOM 619 O O . GLY A 1 83 ? 2.370 -0.034 19.555 1.00 84.88 83 GLY A O 1
ATOM 620 N N . ALA A 1 84 ? 1.056 1.265 18.275 1.00 89.81 84 ALA A N 1
ATOM 621 C CA . ALA A 1 84 ? 1.775 0.997 17.036 1.00 89.81 84 ALA A CA 1
ATOM 622 C C . ALA A 1 84 ? 3.008 1.908 16.882 1.00 89.81 84 ALA A C 1
ATOM 624 O O . ALA A 1 84 ? 3.135 2.934 17.552 1.00 89.81 84 ALA A O 1
ATOM 625 N N . ARG A 1 85 ? 3.921 1.503 15.992 1.00 92.25 85 ARG A N 1
ATOM 626 C CA . ARG A 1 85 ? 5.225 2.139 15.754 1.00 92.25 85 ARG A CA 1
ATOM 627 C C . ARG A 1 85 ? 5.360 2.584 14.294 1.00 92.25 85 ARG A C 1
ATOM 629 O O . ARG A 1 85 ? 5.939 1.855 13.483 1.00 92.25 85 ARG A O 1
ATOM 636 N N . PRO A 1 86 ? 4.774 3.731 13.903 1.00 93.25 86 PRO A N 1
ATOM 637 C CA . PRO A 1 86 ? 4.838 4.214 12.522 1.00 93.25 86 PRO A CA 1
ATOM 638 C C . PRO A 1 86 ? 6.276 4.440 12.034 1.00 93.25 86 PRO A C 1
ATOM 640 O O . PRO A 1 86 ? 6.554 4.274 10.849 1.00 93.25 86 PRO A O 1
ATOM 643 N N . GLU A 1 87 ? 7.204 4.760 12.935 1.00 94.31 87 GLU A N 1
ATOM 644 C CA . GLU A 1 87 ? 8.629 4.915 12.653 1.00 94.31 87 GLU A CA 1
ATOM 645 C C . GLU A 1 87 ? 9.291 3.626 12.155 1.00 94.31 87 GLU A C 1
ATOM 647 O O . GLU A 1 87 ? 10.188 3.696 11.317 1.00 94.31 87 GLU A O 1
ATOM 652 N N . GLU A 1 88 ? 8.840 2.454 12.610 1.00 94.06 88 GLU A N 1
ATOM 653 C CA . GLU A 1 88 ? 9.356 1.170 12.126 1.00 94.06 88 GLU A CA 1
ATOM 654 C C . GLU A 1 88 ? 8.893 0.917 10.689 1.00 94.06 88 GLU A C 1
ATOM 656 O O . GLU A 1 88 ? 9.709 0.568 9.840 1.00 94.06 88 GLU A O 1
ATOM 661 N N . VAL A 1 89 ? 7.621 1.201 10.385 1.00 94.69 89 VAL A N 1
ATOM 662 C CA . VAL A 1 89 ? 7.081 1.087 9.019 1.00 94.69 89 VAL A CA 1
ATOM 663 C C . VAL A 1 89 ? 7.793 2.055 8.069 1.00 94.69 89 VAL A C 1
ATOM 665 O O . VAL A 1 89 ? 8.191 1.671 6.972 1.00 94.69 89 VAL A O 1
ATOM 668 N N . LEU A 1 90 ? 8.003 3.305 8.497 1.00 95.31 90 LEU A N 1
ATOM 669 C CA . LEU A 1 90 ? 8.730 4.309 7.716 1.00 95.31 90 LEU A CA 1
ATOM 670 C C . LEU A 1 90 ? 10.198 3.923 7.503 1.00 95.31 90 LEU A C 1
ATOM 672 O O . LEU A 1 90 ? 10.725 4.105 6.406 1.00 95.31 90 LEU A O 1
ATOM 676 N N . ARG A 1 91 ? 10.864 3.375 8.524 1.00 95.38 91 ARG A N 1
ATOM 677 C CA . ARG A 1 91 ? 12.234 2.865 8.401 1.00 95.38 91 ARG A CA 1
ATOM 678 C C . ARG A 1 91 ? 12.305 1.745 7.366 1.00 95.38 91 ARG A C 1
ATOM 680 O O . ARG A 1 91 ? 13.206 1.767 6.532 1.00 95.38 91 ARG A O 1
ATOM 687 N N . ASP A 1 92 ? 11.373 0.797 7.405 1.00 91.88 92 ASP A N 1
ATOM 688 C CA . ASP A 1 92 ? 11.347 -0.335 6.478 1.00 91.88 92 ASP A CA 1
ATOM 689 C C . ASP A 1 92 ? 11.128 0.143 5.028 1.00 91.88 92 ASP A C 1
ATOM 691 O O . ASP A 1 92 ? 11.854 -0.291 4.131 1.00 91.88 92 ASP A O 1
ATOM 695 N N . ILE A 1 93 ? 10.235 1.123 4.819 1.00 94.56 93 ILE A N 1
ATOM 696 C CA . ILE A 1 93 ? 10.053 1.827 3.535 1.00 94.56 93 ILE A CA 1
ATOM 697 C C . ILE A 1 93 ? 11.379 2.433 3.054 1.00 94.56 93 ILE A C 1
ATOM 699 O O . ILE A 1 93 ? 11.820 2.173 1.934 1.00 94.56 93 ILE A O 1
ATOM 703 N N . VAL A 1 94 ? 12.052 3.221 3.900 1.00 93.81 94 VAL A N 1
ATOM 704 C CA . VAL A 1 94 ? 13.304 3.900 3.531 1.00 93.81 94 VAL A CA 1
ATOM 705 C C . VAL A 1 94 ? 14.398 2.892 3.182 1.00 93.81 94 VAL A C 1
ATOM 707 O O . VAL A 1 94 ? 15.072 3.050 2.164 1.00 93.81 94 VAL A O 1
ATOM 710 N N . ILE A 1 95 ? 14.568 1.842 3.991 1.00 91.31 95 ILE A N 1
ATOM 711 C CA . ILE A 1 95 ? 15.548 0.782 3.727 1.00 91.31 95 ILE A CA 1
ATOM 712 C C . ILE A 1 95 ? 15.249 0.117 2.382 1.00 91.31 95 ILE A C 1
ATOM 714 O O . ILE A 1 95 ? 16.158 -0.025 1.562 1.00 91.31 95 ILE A O 1
ATOM 718 N N . ARG A 1 96 ? 13.986 -0.245 2.127 1.00 88.75 96 ARG A N 1
ATOM 719 C CA . ARG A 1 96 ? 13.568 -0.892 0.881 1.00 88.75 96 ARG A CA 1
ATOM 720 C C . ARG A 1 96 ? 13.851 -0.015 -0.334 1.00 88.75 96 ARG A C 1
ATOM 722 O O . ARG A 1 96 ? 14.443 -0.503 -1.292 1.00 88.75 96 ARG A O 1
ATOM 729 N N . GLU A 1 97 ? 13.489 1.265 -0.299 1.00 90.69 97 GLU A N 1
ATOM 730 C CA . GLU A 1 97 ? 13.724 2.189 -1.418 1.00 90.69 97 GLU A CA 1
ATOM 731 C C . GLU A 1 97 ? 15.215 2.430 -1.676 1.00 90.69 97 GLU A C 1
ATOM 733 O O . GLU A 1 97 ? 15.654 2.434 -2.828 1.00 90.69 97 GLU A O 1
ATOM 738 N N . VAL A 1 98 ? 16.022 2.558 -0.618 1.00 90.19 98 VAL A N 1
ATOM 739 C CA . VAL A 1 98 ? 17.479 2.696 -0.749 1.00 90.19 98 VAL A CA 1
ATOM 740 C C . VAL A 1 98 ? 18.102 1.438 -1.353 1.00 90.19 98 VAL A C 1
ATOM 742 O O . VAL A 1 98 ? 18.939 1.548 -2.251 1.00 90.19 98 VAL A O 1
ATOM 745 N N . LEU A 1 99 ? 17.713 0.248 -0.882 1.00 86.38 99 LEU A N 1
ATOM 746 C CA . LEU A 1 99 ? 18.220 -1.023 -1.405 1.00 86.38 99 LEU A CA 1
ATOM 747 C C . LEU A 1 99 ? 17.804 -1.230 -2.855 1.00 86.38 99 LEU A C 1
ATOM 749 O O . LEU A 1 99 ? 18.656 -1.518 -3.691 1.00 86.38 99 LEU A O 1
ATOM 753 N N . ASN A 1 100 ? 16.528 -1.002 -3.160 1.00 84.25 100 ASN A N 1
ATOM 754 C CA . ASN A 1 100 ? 16.009 -1.050 -4.514 1.00 84.25 100 ASN A CA 1
ATOM 755 C C . ASN A 1 100 ? 16.861 -0.142 -5.411 1.00 84.25 100 ASN A C 1
ATOM 757 O O . ASN A 1 100 ? 17.503 -0.633 -6.341 1.00 84.25 100 ASN A O 1
ATOM 761 N N . LYS A 1 101 ? 16.969 1.157 -5.100 1.00 83.81 101 LYS A N 1
ATOM 762 C CA . LYS A 1 101 ? 17.705 2.116 -5.941 1.00 83.81 101 LYS A CA 1
ATOM 763 C C . LYS A 1 101 ? 19.175 1.738 -6.164 1.00 83.81 101 LYS A C 1
ATOM 765 O O . LYS A 1 101 ? 19.729 2.075 -7.206 1.00 83.81 101 LYS A O 1
ATOM 770 N N . ARG A 1 102 ? 19.813 1.061 -5.202 1.00 84.50 102 ARG A N 1
ATOM 771 C CA . ARG A 1 102 ? 21.201 0.582 -5.323 1.00 84.50 102 ARG A CA 1
ATOM 772 C C . ARG A 1 102 ? 21.344 -0.662 -6.199 1.00 84.50 102 ARG A C 1
ATOM 774 O O . ARG A 1 102 ? 22.405 -0.846 -6.785 1.00 84.50 102 ARG A O 1
ATOM 781 N N . LEU A 1 103 ? 20.323 -1.513 -6.253 1.00 78.44 103 LEU A N 1
ATOM 782 C CA . LEU A 1 103 ? 20.378 -2.823 -6.906 1.00 78.44 103 LEU A CA 1
ATOM 783 C C . LEU A 1 103 ? 19.787 -2.829 -8.325 1.00 78.44 103 LEU A C 1
ATOM 785 O O . LEU A 1 103 ? 19.989 -3.800 -9.049 1.00 78.44 103 LEU A O 1
ATOM 789 N N . GLY A 1 104 ? 19.084 -1.773 -8.753 1.00 73.25 104 GLY A N 1
ATOM 790 C CA . GLY A 1 104 ? 18.475 -1.743 -10.084 1.00 73.25 104 GLY A CA 1
ATOM 791 C C . GLY A 1 104 ? 18.020 -0.369 -10.578 1.00 73.25 104 GLY A C 1
ATOM 792 O O . GLY A 1 104 ? 18.058 0.633 -9.866 1.00 73.25 104 GLY A O 1
ATOM 793 N N . ASN A 1 105 ? 17.569 -0.336 -11.835 1.00 68.81 105 ASN A N 1
ATOM 794 C CA . ASN A 1 105 ? 16.963 0.841 -12.452 1.00 68.81 105 ASN A CA 1
ATOM 795 C C . ASN A 1 105 ? 15.446 0.820 -12.211 1.00 68.81 105 ASN A C 1
ATOM 797 O O . ASN A 1 105 ? 14.718 0.102 -12.891 1.00 68.81 105 ASN A O 1
ATOM 801 N N . ILE A 1 106 ? 14.993 1.544 -11.190 1.00 75.38 106 ILE A N 1
ATOM 802 C CA . ILE A 1 106 ? 13.605 1.505 -10.712 1.00 75.38 106 ILE A CA 1
ATOM 803 C C . ILE A 1 106 ? 12.886 2.795 -11.052 1.00 75.38 106 ILE A C 1
ATOM 805 O O . ILE A 1 106 ? 13.456 3.884 -10.933 1.00 75.38 106 ILE A O 1
ATOM 809 N N . ASP A 1 107 ? 11.614 2.641 -11.393 1.00 83.62 107 ASP A N 1
ATOM 810 C CA . ASP A 1 107 ? 10.655 3.724 -11.537 1.00 83.62 107 ASP A CA 1
ATOM 811 C C . ASP A 1 107 ? 10.336 4.348 -10.164 1.00 83.62 107 ASP A C 1
ATOM 813 O O . ASP A 1 107 ? 9.434 3.935 -9.428 1.00 83.62 107 ASP A O 1
ATOM 817 N N . VAL A 1 108 ? 11.135 5.355 -9.803 1.00 88.88 108 VAL A N 1
ATOM 818 C CA . VAL A 1 108 ? 10.972 6.124 -8.561 1.00 88.88 108 VAL A CA 1
ATOM 819 C C . VAL A 1 108 ? 9.639 6.873 -8.560 1.00 88.88 108 VAL A C 1
ATOM 821 O O . VAL A 1 108 ? 8.998 6.978 -7.515 1.00 88.88 108 VAL A O 1
ATOM 824 N N . HIS A 1 109 ? 9.199 7.382 -9.710 1.00 92.12 109 HIS A N 1
ATOM 825 C CA . HIS A 1 109 ? 7.954 8.140 -9.811 1.00 92.12 109 HIS A CA 1
ATOM 826 C C . HIS A 1 109 ? 6.743 7.238 -9.565 1.00 92.12 109 HIS A C 1
ATOM 828 O O . HIS A 1 109 ? 5.829 7.626 -8.837 1.00 92.12 109 HIS A O 1
ATOM 834 N N . GLY A 1 110 ? 6.773 6.009 -10.077 1.00 93.69 110 GLY A N 1
ATOM 835 C CA . GLY A 1 110 ? 5.770 4.983 -9.827 1.00 93.69 110 GLY A CA 1
ATOM 836 C C . GLY A 1 110 ? 5.673 4.605 -8.355 1.00 93.69 110 GLY A C 1
ATOM 837 O O . GLY A 1 110 ? 4.568 4.478 -7.822 1.00 93.69 110 GLY A O 1
ATOM 838 N N . HIS A 1 111 ? 6.809 4.500 -7.663 1.00 95.06 111 HIS A N 1
ATOM 839 C CA . HIS A 1 111 ? 6.834 4.261 -6.218 1.00 95.06 111 HIS A CA 1
ATOM 840 C C . HIS A 1 111 ? 6.246 5.447 -5.443 1.00 95.06 111 HIS A C 1
ATOM 842 O O . HIS A 1 111 ? 5.349 5.259 -4.623 1.00 95.06 111 HIS A O 1
ATOM 848 N N . VAL A 1 112 ? 6.683 6.675 -5.746 1.00 95.62 112 VAL A N 1
ATOM 849 C CA . VAL A 1 112 ? 6.165 7.902 -5.115 1.00 95.62 112 VAL A CA 1
ATOM 850 C C . VAL A 1 112 ? 4.654 8.034 -5.318 1.00 95.62 112 VAL A C 1
ATOM 852 O O . VAL A 1 112 ? 3.928 8.288 -4.356 1.00 95.62 112 VAL A O 1
ATOM 855 N N . GLY A 1 113 ? 4.158 7.816 -6.537 1.00 96.88 113 GLY A N 1
ATOM 856 C CA . GLY A 1 113 ? 2.726 7.876 -6.835 1.00 96.88 113 GLY A CA 1
ATOM 857 C C . GLY A 1 113 ? 1.953 6.793 -6.088 1.00 96.88 113 GLY A C 1
ATOM 858 O O . GLY A 1 113 ? 0.908 7.071 -5.502 1.00 96.88 113 GLY A O 1
ATOM 859 N N . GLY A 1 114 ? 2.525 5.591 -6.010 1.00 97.88 114 GLY A N 1
ATOM 860 C CA . GLY A 1 114 ? 2.014 4.491 -5.203 1.00 97.88 114 GLY A CA 1
ATOM 861 C C . GLY A 1 114 ? 1.841 4.855 -3.728 1.00 97.88 114 GLY A C 1
ATOM 862 O O . GLY A 1 114 ? 0.744 4.691 -3.187 1.00 97.88 114 GLY A O 1
ATOM 863 N N . TYR A 1 115 ? 2.886 5.404 -3.096 1.00 98.00 115 TYR A N 1
ATOM 864 C CA . TYR A 1 115 ? 2.849 5.853 -1.700 1.00 98.00 115 TYR A CA 1
ATOM 865 C C . TYR A 1 115 ? 1.812 6.953 -1.470 1.00 98.00 115 TYR A C 1
ATOM 867 O O . TYR A 1 115 ? 1.016 6.852 -0.539 1.00 98.00 115 TYR A O 1
ATOM 875 N N . LEU A 1 116 ? 1.787 7.989 -2.315 1.00 98.19 116 LEU A N 1
ATOM 876 C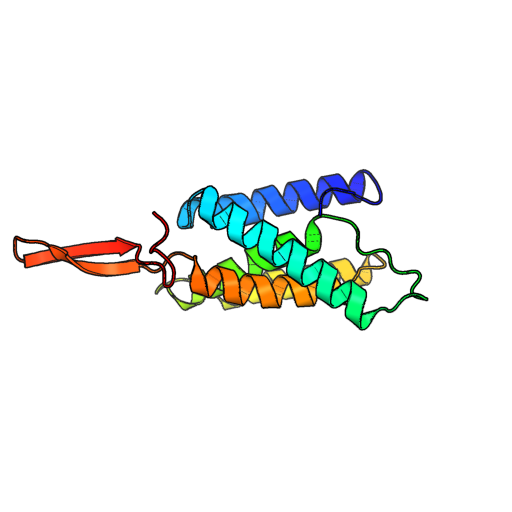 CA . LEU A 1 116 ? 0.852 9.108 -2.168 1.00 98.19 116 LEU A CA 1
ATOM 877 C C . LEU A 1 116 ? -0.599 8.636 -2.283 1.00 98.19 116 LEU A C 1
ATOM 879 O O . LEU A 1 116 ? -1.424 8.922 -1.412 1.00 98.19 116 LEU A O 1
ATOM 883 N N . THR A 1 117 ? -0.912 7.872 -3.329 1.00 98.25 117 THR A N 1
ATOM 884 C CA . THR A 1 117 ? -2.263 7.347 -3.527 1.00 98.25 117 THR A CA 1
ATOM 885 C C . THR A 1 117 ? -2.639 6.344 -2.441 1.00 98.25 117 THR A C 1
ATOM 887 O O . THR A 1 117 ? -3.766 6.380 -1.957 1.00 98.25 117 THR A O 1
ATOM 890 N N . GLY A 1 118 ? -1.706 5.498 -2.000 1.00 98.06 118 GLY A N 1
ATOM 891 C CA . GLY A 1 118 ? -1.950 4.528 -0.931 1.00 98.06 118 GLY A CA 1
ATOM 892 C C . GLY A 1 118 ? -2.145 5.157 0.437 1.00 98.06 118 GLY A C 1
ATOM 893 O O . GLY A 1 118 ? -3.000 4.706 1.190 1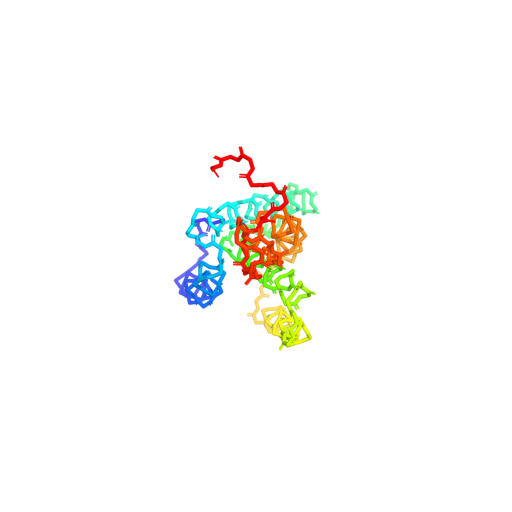.00 98.06 118 GLY A O 1
ATOM 894 N N . PHE A 1 119 ? -1.443 6.248 0.741 1.00 98.00 119 PHE A N 1
ATOM 895 C CA . PHE A 1 119 ? -1.672 7.014 1.963 1.00 98.00 119 PHE A CA 1
ATOM 896 C C . PHE A 1 119 ? -3.098 7.576 1.990 1.00 98.00 119 PHE A C 1
ATOM 898 O O . PHE A 1 119 ? -3.816 7.427 2.976 1.00 98.00 119 PHE A O 1
ATOM 905 N N . VAL A 1 120 ? -3.546 8.175 0.881 1.00 97.88 120 VAL A N 1
ATOM 906 C CA . VAL A 1 120 ? -4.906 8.724 0.771 1.00 97.88 120 VAL A CA 1
ATOM 907 C C . VAL A 1 120 ? -5.959 7.613 0.797 1.00 97.88 120 VAL A C 1
ATOM 909 O O . VAL A 1 120 ? -6.933 7.714 1.541 1.00 97.88 120 VAL A O 1
ATOM 912 N N . ALA A 1 121 ? -5.765 6.534 0.036 1.00 97.19 121 ALA A N 1
ATOM 913 C CA . ALA A 1 121 ? -6.688 5.401 -0.002 1.00 97.19 121 ALA A CA 1
ATOM 914 C C . ALA A 1 121 ? -6.750 4.670 1.350 1.00 97.19 121 ALA A C 1
ATOM 916 O O . ALA A 1 121 ? -7.839 4.376 1.837 1.00 97.19 121 ALA A O 1
ATOM 917 N N . GLY A 1 122 ? -5.610 4.445 2.003 1.00 96.38 122 GLY A N 1
ATOM 918 C CA . GLY A 1 122 ? -5.529 3.902 3.358 1.00 96.38 122 GLY A CA 1
ATOM 919 C C . GLY A 1 122 ? -6.186 4.825 4.384 1.00 96.38 122 GLY A C 1
ATOM 920 O O . GLY A 1 122 ? -6.898 4.369 5.274 1.00 96.38 122 GLY A O 1
ATOM 921 N N . ALA A 1 123 ? -6.070 6.145 4.230 1.00 95.94 123 ALA A N 1
ATOM 922 C CA . ALA A 1 123 ? -6.814 7.072 5.073 1.00 95.94 123 ALA A CA 1
ATOM 923 C C . ALA A 1 123 ? -8.331 6.971 4.842 1.00 95.94 123 ALA A C 1
ATOM 925 O O . ALA A 1 123 ? -9.101 6.929 5.806 1.00 95.94 123 ALA A O 1
ATOM 926 N N . ALA A 1 124 ? -8.772 6.897 3.592 1.00 94.88 124 ALA A N 1
ATOM 927 C CA . ALA A 1 124 ? -10.185 6.853 3.243 1.00 94.88 124 ALA A CA 1
ATOM 928 C C . ALA A 1 124 ? -10.860 5.532 3.650 1.00 94.88 124 ALA A C 1
ATOM 930 O O . ALA A 1 124 ? -11.886 5.539 4.333 1.00 94.88 124 ALA A O 1
ATOM 931 N N . PHE A 1 125 ? -10.276 4.406 3.252 1.00 93.44 125 PHE A N 1
ATOM 932 C CA . PHE A 1 125 ? -10.876 3.079 3.382 1.00 93.44 125 PHE A CA 1
ATOM 933 C C . PHE A 1 125 ? -10.322 2.291 4.564 1.00 93.44 125 PHE A C 1
ATOM 935 O O . PHE A 1 125 ? -10.962 1.344 5.014 1.00 93.44 125 PHE A O 1
ATOM 942 N N . GLY A 1 126 ? -9.147 2.659 5.071 1.00 91.88 126 GLY A N 1
ATOM 943 C CA . GLY A 1 126 ? -8.447 1.855 6.055 1.00 91.88 126 GLY A CA 1
ATOM 944 C C . GLY A 1 126 ? -9.107 1.789 7.418 1.00 91.88 126 GLY A C 1
ATOM 945 O O . GLY A 1 126 ? -10.006 2.575 7.744 1.00 91.88 126 GLY A O 1
ATOM 946 N N . ARG A 1 127 ? -8.651 0.816 8.210 1.00 91.06 127 ARG A N 1
ATOM 947 C CA . ARG A 1 127 ? -9.222 0.521 9.523 1.00 91.06 127 ARG A CA 1
ATOM 948 C C . ARG A 1 127 ? -9.173 1.767 10.402 1.00 91.06 127 ARG A C 1
ATOM 950 O O . ARG A 1 127 ? -8.151 2.449 10.515 1.00 91.06 127 ARG A O 1
ATOM 957 N N . ARG A 1 128 ? -10.289 2.064 11.057 1.00 91.69 128 ARG A N 1
ATOM 958 C CA . ARG A 1 128 ? -10.387 3.157 12.021 1.00 91.69 128 ARG A CA 1
ATOM 959 C C . ARG A 1 128 ? -11.197 2.680 13.209 1.00 91.69 128 ARG A C 1
ATOM 961 O O . ARG A 1 128 ? -12.424 2.731 13.210 1.00 91.69 128 ARG A O 1
ATOM 968 N N . LEU A 1 129 ? -10.477 2.218 14.223 1.00 90.81 129 LEU A N 1
ATOM 969 C CA . LEU A 1 129 ? -11.077 1.727 15.453 1.00 90.81 129 LEU A CA 1
ATOM 970 C C . LEU A 1 129 ? -11.556 2.900 16.313 1.00 90.81 129 LEU A C 1
ATOM 972 O O . LEU A 1 129 ? -10.776 3.773 16.690 1.00 90.81 129 LEU A O 1
ATOM 976 N N . VAL A 1 130 ? -12.847 2.914 16.622 1.00 91.06 130 VAL A N 1
ATOM 977 C CA . VAL A 1 130 ? -13.482 3.895 17.506 1.00 91.06 130 VAL A CA 1
ATOM 978 C C . VAL A 1 130 ? -14.183 3.188 18.657 1.00 91.06 130 VAL A C 1
ATOM 980 O O . VAL A 1 130 ? -14.644 2.056 18.519 1.00 91.06 130 VAL A O 1
ATOM 983 N N . LEU A 1 131 ? -14.267 3.862 19.803 1.00 92.81 131 LEU A N 1
ATOM 984 C CA . LEU A 1 131 ? -15.065 3.394 20.930 1.00 92.81 131 LEU A CA 1
ATOM 985 C C . LEU A 1 131 ? -16.501 3.890 20.766 1.00 92.81 131 LEU A C 1
ATOM 987 O O . LEU A 1 131 ? -16.753 5.093 20.761 1.00 92.81 131 LEU A O 1
ATOM 991 N N . GLU A 1 132 ? -17.439 2.958 20.657 1.00 93.94 132 GLU A N 1
ATOM 992 C CA . GLU A 1 132 ? -18.873 3.234 20.668 1.00 93.94 132 GLU A CA 1
ATOM 993 C C . GLU A 1 132 ? -19.495 2.695 21.958 1.00 93.94 132 GLU A C 1
ATOM 995 O O . GLU A 1 132 ? -19.072 1.658 22.473 1.00 93.94 132 GLU A O 1
ATOM 1000 N N . ARG A 1 133 ? -20.529 3.375 22.470 1.00 93.56 133 ARG A N 1
ATOM 1001 C CA . ARG A 1 133 ? -21.381 2.803 23.518 1.00 93.56 133 ARG A CA 1
ATOM 1002 C C . ARG A 1 133 ? -22.423 1.884 22.893 1.00 93.56 133 ARG A C 1
ATOM 1004 O O . ARG A 1 133 ? -23.068 2.255 21.915 1.00 93.56 133 ARG A O 1
ATOM 1011 N N . ASP A 1 134 ? -22.590 0.699 23.459 1.00 90.94 134 ASP A N 1
ATOM 1012 C CA . ASP A 1 134 ? -23.685 -0.195 23.110 1.00 90.94 134 ASP A CA 1
ATOM 1013 C C . ASP A 1 134 ? -25.014 0.266 23.739 1.00 90.94 134 ASP A C 1
ATOM 1015 O O . ASP A 1 134 ? -25.065 1.192 24.553 1.00 90.94 134 ASP A O 1
ATOM 1019 N N . ALA A 1 135 ? -26.112 -0.400 23.371 1.00 90.25 135 ALA A N 1
ATOM 1020 C CA . ALA A 1 135 ? -27.453 -0.087 23.871 1.00 90.25 135 ALA A CA 1
ATOM 1021 C C . ALA A 1 135 ? -27.614 -0.270 25.396 1.00 90.25 135 ALA A C 1
ATOM 1023 O O . ALA A 1 135 ? -28.573 0.234 25.975 1.00 90.25 135 ALA A O 1
ATOM 1024 N N . LYS A 1 136 ? -26.694 -0.988 26.050 1.00 92.69 136 LYS A N 1
ATOM 1025 C CA . LYS A 1 136 ? -26.658 -1.220 27.501 1.00 92.69 136 LYS A CA 1
ATOM 1026 C C . LYS A 1 136 ? -25.684 -0.268 28.212 1.00 92.69 136 LYS A C 1
ATOM 1028 O O . LYS A 1 136 ? -25.513 -0.368 29.424 1.00 92.69 136 LYS A O 1
ATOM 1033 N N . GLY A 1 137 ? -25.052 0.655 27.481 1.00 91.69 137 GLY A N 1
ATOM 1034 C CA . GLY A 1 137 ? -24.086 1.624 27.995 1.00 91.69 137 GLY A CA 1
ATOM 1035 C C . GLY A 1 137 ? -22.639 1.121 28.089 1.00 91.69 137 GLY A C 1
ATOM 1036 O O . GLY A 1 137 ? -21.775 1.904 28.499 1.00 91.69 137 GLY A O 1
ATOM 1037 N N . GLY A 1 138 ? -22.355 -0.126 27.697 1.00 94.38 138 GLY A N 1
ATOM 1038 C CA . GLY A 1 138 ? -21.008 -0.704 27.644 1.00 94.38 138 GLY A CA 1
ATOM 1039 C C . GLY A 1 138 ? -20.172 -0.116 26.506 1.00 94.38 138 GLY A C 1
ATOM 1040 O O . GLY A 1 138 ? -20.719 0.335 25.505 1.00 94.38 138 GLY A O 1
ATOM 1041 N N . LEU A 1 139 ? -18.844 -0.081 26.648 1.00 95.12 139 LEU A N 1
ATOM 1042 C CA . LEU A 1 139 ? -17.942 0.374 25.583 1.00 95.12 139 LEU A CA 1
ATOM 1043 C C . LEU A 1 139 ? -17.523 -0.805 24.703 1.00 95.12 139 LEU A C 1
ATOM 1045 O O . LEU A 1 139 ? -17.066 -1.827 25.210 1.00 95.12 139 LEU A O 1
ATOM 1049 N N . ARG A 1 140 ? -17.621 -0.633 23.384 1.00 94.19 140 ARG A N 1
ATOM 1050 C CA . ARG A 1 140 ? -17.129 -1.584 22.381 1.00 94.19 140 ARG A CA 1
ATOM 1051 C C . ARG A 1 140 ? -16.223 -0.885 21.375 1.00 94.19 140 ARG A C 1
ATOM 1053 O O . ARG A 1 140 ? -16.454 0.268 21.020 1.00 94.19 140 ARG A O 1
ATOM 1060 N N . VAL A 1 141 ? -15.212 -1.600 20.894 1.00 91.44 141 VAL A N 1
ATOM 1061 C CA . VAL A 1 141 ? -14.365 -1.149 19.785 1.00 91.44 141 VAL A CA 1
ATOM 1062 C C . VAL A 1 141 ? -15.037 -1.547 18.474 1.00 91.44 141 VAL A C 1
ATOM 1064 O O . VAL A 1 141 ? -15.388 -2.711 18.294 1.00 91.44 141 VAL A O 1
ATOM 1067 N N . VAL A 1 142 ? -15.223 -0.591 17.569 1.00 92.06 142 VAL A N 1
ATOM 1068 C CA . VAL A 1 142 ? -15.852 -0.799 16.257 1.00 92.06 142 VAL A CA 1
ATOM 1069 C C . VAL A 1 142 ? -14.960 -0.210 15.170 1.00 92.06 142 VAL A C 1
ATOM 1071 O O . VAL A 1 142 ? -14.387 0.861 15.355 1.00 92.06 142 VAL A O 1
ATOM 1074 N N . ASP A 1 143 ? -14.849 -0.894 14.033 1.00 91.75 143 ASP A N 1
ATOM 1075 C CA . ASP A 1 143 ? -14.185 -0.357 12.844 1.00 91.75 143 ASP A CA 1
ATOM 1076 C C . ASP A 1 143 ? -15.133 0.567 12.060 1.00 91.75 143 ASP A C 1
ATOM 1078 O O . ASP A 1 143 ? -16.222 0.163 11.650 1.00 91.75 143 ASP A O 1
ATOM 1082 N N . ARG A 1 144 ? -14.730 1.827 11.874 1.00 90.94 144 ARG A N 1
ATOM 1083 C CA . ARG A 1 144 ? -15.489 2.890 11.198 1.00 90.94 144 ARG A CA 1
ATOM 1084 C C . ARG A 1 144 ? -14.594 3.646 10.210 1.00 90.94 144 ARG A C 1
ATOM 1086 O O . ARG A 1 144 ? -14.170 4.770 10.532 1.00 90.94 144 ARG A O 1
ATOM 1093 N N . PRO A 1 145 ? -14.299 3.064 9.029 1.00 89.94 145 PRO A N 1
ATOM 1094 C CA . PRO A 1 145 ? -13.527 3.747 7.991 1.00 89.94 145 PRO A CA 1
ATOM 1095 C C . PRO A 1 145 ? -14.205 5.061 7.576 1.00 89.94 145 PRO A C 1
ATOM 1097 O O . PRO A 1 145 ? -15.421 5.210 7.709 1.00 89.94 145 PRO A O 1
ATOM 1100 N N . LEU A 1 146 ? -13.423 6.027 7.079 1.00 89.00 146 LEU A N 1
ATOM 1101 C CA . LEU A 1 146 ? -13.950 7.348 6.701 1.00 89.00 146 LEU A CA 1
ATOM 1102 C C . LEU A 1 146 ? -14.938 7.250 5.533 1.00 89.00 146 LEU A C 1
ATOM 1104 O O . LEU A 1 146 ? -15.990 7.882 5.558 1.00 89.00 146 LEU A O 1
ATOM 1108 N N . LEU A 1 147 ? -14.613 6.426 4.538 1.00 85.81 147 LEU A N 1
ATOM 1109 C CA . LEU A 1 147 ? -15.486 6.085 3.420 1.00 85.81 147 LEU A CA 1
ATOM 1110 C C . LEU A 1 147 ? -15.927 4.626 3.554 1.00 85.81 147 LEU A C 1
ATOM 1112 O O . LEU A 1 147 ? -15.455 3.742 2.845 1.00 85.81 147 LEU A O 1
ATOM 1116 N N . GLY A 1 148 ? -16.821 4.390 4.517 1.00 67.62 148 GLY A N 1
ATOM 1117 C CA . GLY A 1 148 ? -17.446 3.088 4.773 1.00 67.62 148 GLY A CA 1
ATOM 1118 C C . GLY A 1 148 ? -18.826 2.899 4.141 1.00 67.62 148 GLY A C 1
ATOM 1119 O O . GLY A 1 148 ? -19.351 1.798 4.176 1.00 67.62 148 GLY A O 1
ATOM 1120 N N . PHE A 1 149 ? -19.416 3.941 3.543 1.00 53.09 149 PHE A N 1
ATOM 1121 C CA . PHE A 1 149 ? -20.809 3.935 3.058 1.00 53.09 149 PHE A CA 1
ATOM 1122 C C . PHE A 1 149 ? -21.083 3.046 1.830 1.00 53.09 149 PHE A C 1
ATOM 1124 O O . PHE A 1 149 ? -22.180 3.103 1.282 1.00 53.09 149 PHE A O 1
ATOM 1131 N N . LEU A 1 150 ? -20.116 2.240 1.383 1.00 50.34 150 LEU A N 1
ATOM 1132 C CA . LEU A 1 150 ? -20.317 1.291 0.286 1.00 50.34 150 LEU A CA 1
ATOM 1133 C C . LEU A 1 150 ? -20.606 -0.147 0.739 1.00 50.34 150 LEU A C 1
ATOM 1135 O O . LEU A 1 150 ? -20.832 -0.967 -0.146 1.00 50.34 150 LEU A O 1
ATOM 1139 N N . LEU A 1 151 ? -20.629 -0.459 2.046 1.00 47.53 151 LEU A N 1
ATOM 1140 C CA . LEU A 1 151 ? -20.995 -1.787 2.573 1.00 47.53 151 LEU A CA 1
ATOM 1141 C C . LEU A 1 151 ? -21.674 -1.702 3.950 1.00 47.53 151 LEU A C 1
ATOM 1143 O O . LEU A 1 151 ? -20.986 -1.321 4.923 1.00 47.53 151 LEU A O 1
#

Radius of gyration: 16.89 Å; chains: 1; bounding box: 49×26×53 Å

Sequence (151 aa):
MFLHSNVEHLLSNLCALYNHGCHVEEGHGWWRTLLVYVLSGIGGNFLAAYMEGPASNIVAVGASGAICGLEAARVVDAVRHLGARPEEVLRDIVIREVLNKRLGNIDVHGHVGGYLTGFVAGAAFGRRLVLERDAKGGLRVVDRPLLGFLL

Secondary structure (DSSP, 8-state):
----SSHHHHHHHHHHHHHHHHHHHHHH-HHHHHHHHHHHHHHHHHHHHHHH-TT------SSHHHHHHHHHHHHHHHHHSTT--HHHHHHHHHHHHHHHHHHS---HHHHHHHHHHHHHHHHHHS--EEEEE-TTS-EEEEE--TT-TT-